Protein AF-A0A4R6PV61-F1 (afdb_monomer_lite)

Radius of gyration: 13.31 Å; chains: 1; bounding box: 29×27×39 Å

Structure (mmCIF, N/CA/C/O backbone):
data_AF-A0A4R6PV61-F1
#
_entry.id   AF-A0A4R6PV61-F1
#
loop_
_atom_site.group_PDB
_atom_site.id
_atom_site.type_symbol
_atom_site.label_atom_id
_atom_site.label_alt_id
_atom_site.label_comp_id
_atom_site.label_asym_id
_atom_site.label_entity_id
_atom_site.label_seq_id
_atom_site.pdbx_PDB_ins_code
_atom_site.Cartn_x
_atom_site.Cartn_y
_atom_site.Cartn_z
_atom_site.occupancy
_atom_site.B_iso_or_equiv
_atom_site.auth_seq_id
_atom_site.auth_comp_id
_atom_site.auth_asym_id
_atom_site.auth_atom_id
_atom_site.pdbx_PDB_model_num
ATOM 1 N N . MET A 1 1 ? -2.908 13.025 3.507 1.00 89.81 1 MET A N 1
ATOM 2 C CA . MET A 1 1 ? -2.670 11.573 3.582 1.00 89.81 1 MET A CA 1
ATOM 3 C C . MET A 1 1 ? -1.234 11.326 3.988 1.00 89.81 1 MET A C 1
ATOM 5 O O . MET A 1 1 ? -0.390 12.167 3.703 1.00 89.81 1 MET A O 1
ATOM 9 N N . VAL A 1 2 ? -0.975 10.209 4.659 1.00 94.44 2 VAL A N 1
ATOM 10 C CA . VAL A 1 2 ? 0.383 9.804 5.046 1.00 94.44 2 VAL A CA 1
ATOM 11 C C . VAL A 1 2 ? 0.932 8.848 3.996 1.00 94.44 2 VAL A C 1
ATOM 13 O O . VAL A 1 2 ? 0.252 7.895 3.616 1.00 94.44 2 VAL A O 1
ATOM 16 N N . VAL A 1 3 ? 2.148 9.096 3.530 1.00 94.69 3 VAL A N 1
ATOM 17 C CA . VAL A 1 3 ? 2.870 8.185 2.642 1.00 94.69 3 VAL A CA 1
ATOM 18 C C . VAL A 1 3 ? 4.156 7.732 3.307 1.00 94.69 3 VAL A C 1
ATOM 20 O O . VAL A 1 3 ? 4.821 8.531 3.960 1.00 94.69 3 VAL A O 1
ATOM 23 N N . LEU A 1 4 ? 4.499 6.459 3.140 1.00 92.44 4 LEU A N 1
ATOM 24 C CA . LEU A 1 4 ? 5.793 5.898 3.525 1.00 92.44 4 LEU A CA 1
ATOM 25 C C . LEU A 1 4 ? 6.371 5.165 2.320 1.00 92.44 4 LEU A C 1
ATOM 27 O O . LEU A 1 4 ? 5.677 4.393 1.656 1.00 92.44 4 LEU A O 1
ATOM 31 N N . GLY A 1 5 ? 7.646 5.417 2.057 1.00 88.12 5 GLY A N 1
ATOM 32 C CA . GLY A 1 5 ? 8.428 4.686 1.075 1.00 88.12 5 GLY A CA 1
ATOM 33 C C . GLY A 1 5 ? 9.923 4.803 1.373 1.00 88.12 5 GLY A C 1
ATOM 34 O O . GLY A 1 5 ? 10.301 5.281 2.442 1.00 88.12 5 GLY A O 1
ATOM 35 N N . PRO A 1 6 ? 10.794 4.442 0.416 1.00 82.06 6 PRO A N 1
ATOM 36 C CA . PRO A 1 6 ? 12.243 4.388 0.634 1.00 82.06 6 PRO A CA 1
ATOM 37 C C . PRO A 1 6 ? 12.882 5.714 1.078 1.00 82.06 6 PRO A C 1
ATOM 39 O O . PRO A 1 6 ? 13.936 5.716 1.700 1.00 82.06 6 PRO A O 1
ATOM 42 N N . LYS A 1 7 ? 12.248 6.853 0.768 1.00 83.94 7 LYS A N 1
ATOM 43 C CA . LYS A 1 7 ? 12.711 8.197 1.156 1.00 83.94 7 LYS A CA 1
ATOM 44 C C . LYS A 1 7 ? 12.156 8.673 2.508 1.00 83.94 7 LYS A C 1
ATOM 46 O O . LYS A 1 7 ? 12.303 9.845 2.840 1.00 83.94 7 LYS A O 1
ATOM 51 N N . GLY A 1 8 ? 11.516 7.787 3.268 1.00 88.00 8 GLY A N 1
ATOM 52 C CA . GLY A 1 8 ? 10.910 8.083 4.563 1.00 88.00 8 GLY A CA 1
ATOM 53 C C . GLY A 1 8 ? 9.403 8.329 4.501 1.00 88.00 8 GLY A C 1
ATOM 54 O O . GLY A 1 8 ? 8.752 8.129 3.469 1.00 88.00 8 GLY A O 1
ATOM 55 N N . ALA A 1 9 ? 8.851 8.727 5.649 1.00 90.44 9 ALA A N 1
ATOM 56 C CA . ALA A 1 9 ? 7.436 9.036 5.819 1.00 90.44 9 ALA A CA 1
ATOM 57 C C . ALA A 1 9 ? 7.167 10.539 5.688 1.00 90.44 9 ALA A C 1
ATOM 59 O O . ALA A 1 9 ? 7.963 11.366 6.131 1.00 90.44 9 ALA A O 1
ATOM 60 N N . GLY A 1 10 ? 6.012 10.899 5.132 1.00 92.12 10 GLY A N 1
ATOM 61 C CA . GLY A 1 10 ? 5.588 12.290 5.021 1.00 92.12 10 GLY A CA 1
ATOM 62 C C . GLY A 1 10 ? 4.078 12.443 4.904 1.00 92.12 10 GLY A C 1
ATOM 63 O O . GLY A 1 10 ? 3.374 11.558 4.415 1.00 92.12 10 GLY A O 1
ATOM 64 N N . SER A 1 11 ? 3.576 13.595 5.345 1.00 94.94 11 SER A N 1
ATOM 65 C CA . SER A 1 11 ? 2.195 14.000 5.092 1.00 94.94 11 SER A CA 1
ATOM 66 C C . SER A 1 11 ? 2.130 14.836 3.823 1.00 94.94 11 SER A C 1
ATOM 68 O O . SER A 1 11 ? 2.802 15.857 3.713 1.00 94.94 11 SER A O 1
ATOM 70 N N . ILE A 1 12 ? 1.294 14.415 2.878 1.00 94.31 12 ILE A N 1
ATOM 71 C CA . ILE A 1 12 ? 1.044 15.130 1.624 1.00 94.31 12 ILE A CA 1
ATOM 72 C C . ILE A 1 12 ? -0.456 15.254 1.368 1.00 94.31 12 ILE A C 1
ATOM 74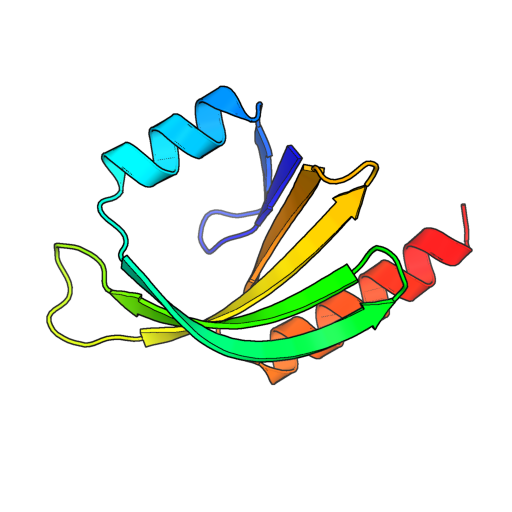 O O . ILE A 1 12 ? -1.272 14.470 1.867 1.00 94.31 12 ILE A O 1
ATOM 78 N N . THR A 1 13 ? -0.853 16.244 0.581 1.00 93.75 13 THR A N 1
ATOM 79 C CA . THR A 1 13 ? -2.240 16.361 0.118 1.00 93.75 13 THR A CA 1
ATOM 80 C C . THR A 1 13 ? -2.570 15.254 -0.895 1.00 93.75 13 THR A C 1
ATOM 82 O O . THR A 1 13 ? -1.672 14.741 -1.566 1.00 93.75 13 THR A O 1
ATOM 85 N N . PRO A 1 14 ? -3.853 14.880 -1.061 1.00 90.12 14 PRO A N 1
ATOM 86 C CA . PRO A 1 14 ? -4.254 13.945 -2.114 1.00 90.12 14 PRO A CA 1
ATOM 87 C C . PRO A 1 14 ? -3.846 14.403 -3.523 1.00 90.12 14 PRO A C 1
ATOM 89 O O . PRO A 1 14 ? -3.477 13.5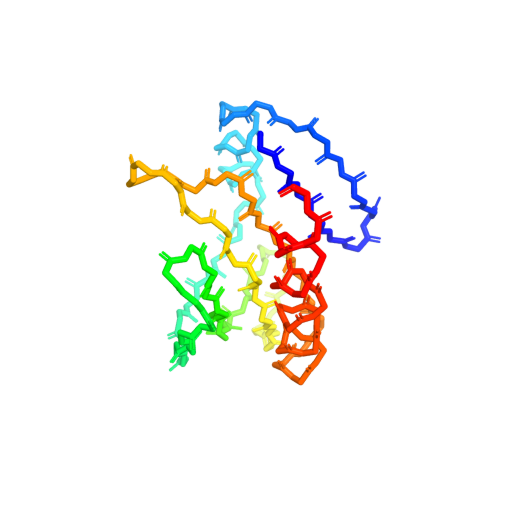73 -4.347 1.00 90.12 14 PRO A O 1
ATOM 92 N N . ALA A 1 15 ? -3.864 15.715 -3.786 1.00 92.88 15 ALA A N 1
ATOM 93 C CA . ALA A 1 15 ? -3.437 16.282 -5.064 1.00 92.88 15 ALA A CA 1
ATOM 94 C C . ALA A 1 15 ? -1.938 16.054 -5.317 1.00 92.88 15 ALA A C 1
ATOM 96 O O . ALA A 1 15 ? -1.571 15.555 -6.374 1.00 92.88 15 ALA A O 1
ATOM 97 N N . GLN A 1 16 ? -1.088 16.318 -4.318 1.00 94.19 16 GLN A N 1
ATOM 98 C CA . GLN A 1 16 ? 0.353 16.042 -4.408 1.00 94.19 16 GLN A CA 1
ATOM 99 C C . GLN A 1 16 ? 0.647 14.550 -4.600 1.00 94.19 16 GLN A C 1
ATOM 101 O O . GLN A 1 16 ? 1.583 14.193 -5.312 1.00 94.19 16 GLN A O 1
ATOM 106 N N . PHE A 1 17 ? -0.149 13.668 -3.988 1.00 91.38 17 PHE A N 1
ATOM 107 C CA . PHE A 1 17 ? -0.013 12.232 -4.215 1.00 91.38 17 PHE A CA 1
ATOM 108 C C . PHE A 1 17 ? -0.371 11.845 -5.652 1.00 91.38 17 PHE A C 1
ATOM 110 O O . PHE A 1 17 ? 0.396 11.133 -6.294 1.00 91.38 17 PHE A O 1
ATOM 117 N N . ALA A 1 18 ? -1.496 12.338 -6.178 1.00 91.25 18 ALA A N 1
ATOM 118 C CA . ALA A 1 18 ? -1.909 12.076 -7.556 1.00 91.25 18 ALA A CA 1
ATOM 119 C C . ALA A 1 18 ? -0.879 12.597 -8.572 1.00 91.25 18 ALA A C 1
ATOM 121 O O . ALA A 1 18 ? -0.516 11.882 -9.504 1.00 91.25 18 ALA A O 1
ATOM 122 N N . GLU A 1 19 ? -0.354 13.802 -8.349 1.00 94.31 19 GLU A N 1
ATOM 123 C CA . GLU A 1 19 ? 0.721 14.385 -9.154 1.00 94.31 19 GLU A CA 1
ATOM 124 C C . GLU A 1 19 ? 1.994 13.526 -9.104 1.00 94.31 19 GLU A C 1
ATOM 126 O O . GLU A 1 19 ? 2.620 13.270 -10.132 1.00 94.31 19 GLU A O 1
ATOM 131 N N . TRP A 1 20 ? 2.367 13.029 -7.919 1.00 91.06 20 TRP A N 1
ATOM 132 C CA . TRP A 1 20 ? 3.502 12.120 -7.776 1.00 91.06 20 TRP A CA 1
ATOM 133 C C . TRP A 1 20 ? 3.290 10.812 -8.546 1.00 91.06 20 TRP A C 1
ATOM 135 O O . TRP A 1 20 ? 4.203 10.396 -9.257 1.00 91.06 20 TRP A O 1
ATOM 145 N N . VAL A 1 21 ? 2.103 10.195 -8.461 1.00 90.06 21 VAL A N 1
ATOM 146 C CA . VAL A 1 21 ? 1.778 8.974 -9.219 1.00 90.06 21 VAL A CA 1
ATOM 147 C C . VAL A 1 21 ? 1.953 9.230 -10.715 1.00 90.06 21 VAL A C 1
ATOM 149 O O . VAL A 1 21 ? 2.692 8.496 -11.368 1.00 90.06 21 VAL A O 1
ATOM 152 N N . GLN A 1 22 ? 1.361 10.310 -11.233 1.00 93.00 22 GLN A N 1
ATOM 153 C CA . GLN A 1 22 ? 1.457 10.683 -12.647 1.00 93.00 22 GLN A CA 1
ATOM 154 C C . GLN A 1 22 ? 2.906 10.907 -13.090 1.00 93.00 22 GLN A C 1
ATOM 156 O O . GLN A 1 22 ? 3.335 10.345 -14.094 1.00 93.00 22 GLN A O 1
ATOM 161 N N . ARG A 1 23 ? 3.684 11.683 -12.326 1.00 94.25 23 ARG A N 1
ATOM 162 C CA . ARG A 1 23 ? 5.086 11.980 -12.653 1.00 94.25 23 ARG A CA 1
ATOM 163 C C . ARG A 1 23 ? 5.995 10.757 -12.549 1.00 94.25 23 ARG A C 1
ATOM 165 O O . ARG A 1 23 ? 6.955 10.663 -13.302 1.00 94.25 23 ARG A O 1
ATOM 172 N N . SER A 1 24 ? 5.736 9.857 -11.602 1.00 91.56 24 SER A N 1
ATOM 173 C CA . SER A 1 24 ? 6.586 8.682 -11.378 1.00 91.56 24 SER A CA 1
ATOM 174 C C . SER A 1 24 ? 6.531 7.671 -12.521 1.00 91.56 24 SER A C 1
ATOM 176 O O . SER A 1 24 ? 7.449 6.871 -12.651 1.00 91.56 24 SER A O 1
ATOM 178 N N . GLY A 1 25 ? 5.443 7.663 -13.302 1.00 93.38 25 GLY A N 1
ATOM 179 C CA . GLY A 1 25 ? 5.205 6.652 -14.333 1.00 93.38 25 GLY A CA 1
ATOM 180 C C . GLY A 1 25 ? 5.116 5.220 -13.791 1.00 93.38 25 GLY A C 1
ATOM 181 O O . GLY A 1 25 ? 5.196 4.273 -14.570 1.00 93.38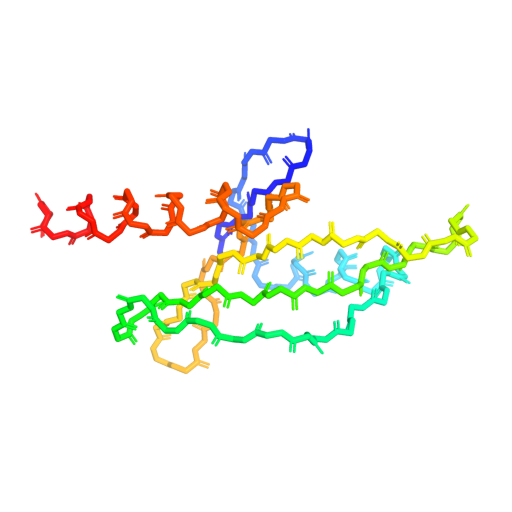 25 GLY A O 1
ATOM 182 N N . ILE A 1 26 ? 4.975 5.044 -12.470 1.00 93.44 26 ILE A N 1
ATOM 183 C CA . ILE A 1 26 ? 4.929 3.723 -11.847 1.00 93.44 26 ILE A CA 1
ATOM 184 C C . ILE A 1 26 ? 3.687 2.958 -12.310 1.00 93.44 26 ILE A C 1
ATOM 186 O O . ILE A 1 26 ? 2.563 3.457 -12.248 1.00 93.44 26 ILE A O 1
ATOM 190 N N . THR A 1 27 ? 3.887 1.711 -12.718 1.00 94.94 27 THR A N 1
ATOM 191 C CA . THR A 1 27 ? 2.814 0.744 -12.948 1.00 94.94 27 THR A CA 1
ATOM 192 C C . THR A 1 27 ? 2.736 -0.193 -11.751 1.00 94.94 27 THR A C 1
ATOM 194 O O . THR A 1 27 ? 3.753 -0.725 -11.314 1.00 94.94 27 THR A O 1
ATOM 197 N N . LEU A 1 28 ? 1.534 -0.384 -11.205 1.00 95.19 28 LEU A N 1
ATOM 198 C CA . LEU A 1 28 ? 1.275 -1.295 -10.089 1.00 95.19 28 LEU A CA 1
ATOM 199 C C . LEU A 1 28 ? 0.202 -2.299 -10.501 1.00 95.19 28 LEU A C 1
ATOM 201 O O . LEU A 1 28 ? -0.943 -1.913 -10.740 1.00 95.19 28 LEU A O 1
ATOM 205 N N . VAL A 1 29 ? 0.557 -3.581 -10.545 1.00 97.19 29 VAL A N 1
ATOM 206 C CA . VAL A 1 29 ? -0.384 -4.671 -10.827 1.00 97.19 29 VAL A CA 1
ATOM 207 C C . VAL A 1 29 ? -0.692 -5.405 -9.519 1.00 97.19 29 VAL A C 1
ATOM 209 O O . VAL A 1 29 ? 0.217 -6.007 -8.946 1.00 97.19 29 VAL A O 1
ATOM 212 N N . PRO A 1 30 ? -1.937 -5.364 -9.007 1.00 97.62 30 PRO A N 1
ATOM 213 C CA . PRO A 1 30 ? -2.290 -6.046 -7.764 1.00 97.62 30 PRO A CA 1
ATOM 214 C C . PRO A 1 30 ? -2.229 -7.570 -7.929 1.00 97.62 30 PRO A C 1
ATOM 216 O O . PRO A 1 30 ? -2.626 -8.107 -8.963 1.00 97.62 30 PRO A O 1
ATOM 219 N N . ARG A 1 31 ? -1.750 -8.266 -6.893 1.00 97.94 31 ARG A N 1
ATOM 220 C CA . ARG A 1 31 ? -1.547 -9.725 -6.870 1.00 97.94 31 ARG A CA 1
ATOM 221 C C . ARG A 1 31 ? -2.385 -10.420 -5.814 1.00 97.94 31 ARG A C 1
ATOM 223 O O . ARG A 1 31 ? -3.081 -11.380 -6.128 1.00 97.94 31 ARG A O 1
ATOM 230 N N . SER A 1 32 ? -2.325 -9.927 -4.584 1.00 97.69 32 SER A N 1
ATOM 231 C CA . SER A 1 32 ? -3.096 -10.456 -3.464 1.00 97.69 32 SER A CA 1
ATOM 232 C C . SER A 1 32 ? -3.585 -9.316 -2.572 1.00 97.69 32 SER A C 1
ATOM 234 O O . SER A 1 32 ? -2.998 -8.231 -2.535 1.00 97.69 32 SER A O 1
ATOM 236 N N . TRP A 1 33 ? -4.711 -9.549 -1.898 1.00 96.88 33 TRP A N 1
ATOM 237 C CA . TRP A 1 33 ? -5.362 -8.582 -1.022 1.00 96.88 33 TRP A CA 1
ATOM 238 C C . TRP A 1 33 ? -5.613 -9.214 0.340 1.00 96.88 33 TRP A C 1
ATOM 240 O O . TRP A 1 33 ? -6.214 -10.283 0.428 1.00 96.88 33 TRP A O 1
ATOM 250 N N . HIS A 1 34 ? -5.223 -8.510 1.399 1.00 98.00 34 HIS A N 1
ATOM 251 C CA . HIS A 1 34 ? -5.335 -8.973 2.778 1.00 98.00 34 HIS A CA 1
ATOM 252 C C . HIS A 1 34 ? -6.057 -7.911 3.601 1.00 98.00 34 HIS A C 1
ATOM 254 O O . HIS A 1 34 ? -5.528 -6.827 3.853 1.00 98.00 34 HIS A O 1
ATOM 260 N N . ALA A 1 35 ? -7.296 -8.192 4.001 1.00 97.12 35 ALA A N 1
ATOM 261 C CA . ALA A 1 35 ? -8.029 -7.311 4.903 1.00 97.12 35 ALA A CA 1
ATOM 262 C C . ALA A 1 35 ? -7.489 -7.473 6.332 1.00 97.12 35 ALA A C 1
ATOM 264 O O . ALA A 1 35 ? -7.489 -8.577 6.870 1.00 97.12 35 ALA A O 1
ATOM 265 N N . VAL A 1 36 ? -7.050 -6.375 6.952 1.00 96.75 36 VAL A N 1
ATOM 266 C CA . VAL A 1 36 ? -6.483 -6.381 8.315 1.00 96.75 36 VAL A CA 1
ATOM 267 C C . VAL A 1 36 ? -7.483 -5.834 9.334 1.00 96.75 36 VAL A C 1
ATOM 269 O O . VAL A 1 36 ? -7.539 -6.296 10.475 1.00 96.75 36 VAL A O 1
ATOM 272 N N . SER A 1 37 ? -8.287 -4.847 8.935 1.00 95.19 37 SER A N 1
ATOM 273 C CA . SER A 1 37 ? -9.405 -4.314 9.718 1.00 95.19 37 SER A CA 1
ATOM 274 C C . SER A 1 37 ? -10.425 -3.625 8.804 1.00 95.19 37 SER A C 1
ATOM 276 O O . SER A 1 37 ? -10.233 -3.542 7.593 1.00 95.19 37 SER A O 1
ATOM 278 N N . LYS A 1 38 ? -11.482 -3.039 9.384 1.00 93.81 38 LYS A N 1
ATOM 279 C CA . LYS A 1 38 ? -12.444 -2.194 8.648 1.00 93.81 38 LYS A CA 1
ATOM 280 C C . LYS A 1 38 ? -11.806 -1.015 7.897 1.00 93.81 38 LYS A C 1
ATOM 282 O O . LYS A 1 38 ? -12.420 -0.478 6.980 1.00 93.81 38 LYS A O 1
ATOM 287 N N . HIS A 1 39 ? -10.619 -0.575 8.316 1.00 95.38 39 HIS A N 1
ATOM 288 C CA . HIS A 1 39 ? -9.940 0.594 7.757 1.00 95.38 39 HIS A CA 1
ATOM 289 C C . HIS A 1 39 ? -8.576 0.271 7.159 1.00 95.38 39 HIS A C 1
ATOM 291 O O . HIS A 1 39 ? -8.018 1.149 6.513 1.00 95.38 39 HIS A O 1
ATOM 297 N N . LEU A 1 40 ? -8.029 -0.927 7.378 1.00 97.44 40 LEU A N 1
ATOM 298 C CA . LEU A 1 40 ? -6.684 -1.300 6.945 1.00 97.44 40 LEU A CA 1
ATOM 299 C C . LEU A 1 40 ? -6.727 -2.516 6.025 1.00 97.44 40 LEU A C 1
ATOM 301 O O . LEU A 1 40 ? -7.336 -3.536 6.354 1.00 97.44 40 LEU A O 1
ATOM 305 N N . ALA A 1 41 ? -6.023 -2.415 4.906 1.00 97.88 41 ALA A N 1
ATOM 306 C CA . ALA A 1 41 ? -5.780 -3.521 3.995 1.00 97.88 41 ALA A CA 1
ATOM 307 C C . ALA A 1 41 ? -4.331 -3.496 3.510 1.00 97.88 41 ALA A C 1
ATOM 309 O O . ALA A 1 41 ? -3.743 -2.425 3.362 1.00 97.88 41 ALA A O 1
ATOM 310 N N . VAL A 1 42 ? -3.778 -4.670 3.233 1.00 98.62 42 VAL A N 1
ATOM 311 C CA . VAL A 1 42 ? -2.484 -4.830 2.570 1.00 98.62 42 VAL A CA 1
ATOM 312 C C . VAL A 1 42 ? -2.724 -5.348 1.164 1.00 98.62 42 VAL A C 1
ATOM 314 O O . VAL A 1 42 ? -3.474 -6.304 0.968 1.00 98.62 42 VAL A O 1
ATOM 317 N N . VAL A 1 43 ? -2.092 -4.709 0.184 1.00 98.56 43 VAL A N 1
ATOM 318 C CA . VAL A 1 43 ? -2.138 -5.142 -1.213 1.00 98.56 43 VAL A CA 1
ATOM 319 C C . VAL A 1 43 ? -0.729 -5.448 -1.667 1.00 98.56 43 VAL A C 1
ATOM 321 O O . VAL A 1 43 ? 0.128 -4.566 -1.678 1.00 98.56 43 VAL A O 1
ATOM 324 N N . GLU A 1 44 ? -0.507 -6.694 -2.054 1.00 98.62 44 GLU A N 1
ATOM 325 C CA . GLU A 1 44 ? 0.718 -7.128 -2.707 1.00 98.62 44 GLU A CA 1
ATOM 326 C C . GLU A 1 44 ? 0.650 -6.773 -4.197 1.00 98.62 44 GLU A C 1
ATOM 328 O O . GLU A 1 44 ? -0.391 -6.951 -4.839 1.00 98.62 44 GLU A O 1
ATOM 333 N N . GLN A 1 45 ? 1.730 -6.225 -4.747 1.00 98.38 45 GLN A N 1
ATOM 334 C CA . GLN A 1 45 ? 1.749 -5.613 -6.072 1.00 98.38 45 GLN A CA 1
ATOM 335 C C . GLN A 1 45 ? 3.054 -5.947 -6.798 1.00 98.38 45 GLN A C 1
ATOM 337 O O . GLN A 1 45 ? 4.129 -5.888 -6.205 1.00 98.38 45 GLN A O 1
ATOM 342 N N . ASP A 1 46 ? 2.967 -6.233 -8.096 1.00 97.69 46 ASP A N 1
ATOM 343 C CA . ASP A 1 46 ? 4.121 -6.133 -8.991 1.00 97.69 46 ASP A CA 1
ATOM 344 C C . ASP A 1 46 ? 4.269 -4.656 -9.387 1.00 97.69 46 ASP A C 1
ATOM 346 O O . ASP A 1 46 ? 3.349 -4.067 -9.964 1.00 97.69 46 ASP A O 1
ATOM 350 N N . ALA A 1 47 ? 5.397 -4.046 -9.030 1.00 95.56 47 ALA A N 1
ATOM 351 C CA . ALA A 1 47 ? 5.692 -2.643 -9.273 1.00 95.56 47 ALA A CA 1
ATOM 352 C C . ALA A 1 47 ? 6.775 -2.480 -10.341 1.00 95.56 47 ALA A C 1
ATOM 354 O O . ALA A 1 47 ? 7.882 -2.994 -10.199 1.00 95.56 47 ALA A O 1
ATOM 355 N N . THR A 1 48 ? 6.473 -1.718 -11.388 1.00 95.62 48 THR A N 1
ATOM 356 C CA . THR A 1 48 ? 7.410 -1.419 -12.476 1.00 95.62 48 THR A CA 1
ATOM 357 C C . THR A 1 48 ? 7.567 0.087 -12.608 1.00 95.62 48 THR A C 1
ATOM 359 O O . THR A 1 48 ? 6.580 0.814 -12.721 1.00 95.62 48 THR A O 1
ATOM 362 N N . TRP A 1 49 ? 8.813 0.551 -12.593 1.00 91.62 49 TRP A N 1
ATOM 363 C CA . TRP A 1 49 ? 9.172 1.943 -12.855 1.00 91.62 49 TRP A CA 1
ATOM 364 C C . TRP A 1 49 ? 9.635 2.101 -14.304 1.00 91.62 49 TRP A C 1
ATOM 366 O O . TRP A 1 49 ? 10.162 1.133 -14.852 1.00 91.62 49 TRP A O 1
ATOM 376 N N . PRO A 1 50 ? 9.479 3.286 -14.922 1.00 92.31 50 PRO A N 1
ATOM 377 C CA . PRO A 1 50 ? 9.898 3.522 -16.306 1.00 92.31 50 PRO A CA 1
ATOM 378 C C . PRO A 1 50 ? 11.358 3.144 -16.598 1.00 92.31 50 PRO A C 1
ATOM 380 O O . PRO A 1 50 ? 11.674 2.678 -17.687 1.00 92.31 50 PRO A O 1
ATOM 383 N N . GLU A 1 51 ? 12.241 3.333 -15.621 1.00 89.75 51 GLU A N 1
ATOM 384 C CA . GLU A 1 51 ? 13.669 3.027 -15.695 1.00 89.75 51 GLU A CA 1
ATOM 385 C C . GLU A 1 51 ? 14.034 1.573 -15.339 1.00 89.75 51 GLU A C 1
ATOM 387 O O . GLU A 1 51 ? 15.200 1.200 -15.457 1.00 89.75 51 GLU A O 1
ATOM 392 N N . SER A 1 52 ? 13.073 0.747 -14.906 1.00 87.88 52 SER A N 1
ATOM 393 C CA . SER A 1 52 ? 13.306 -0.653 -14.526 1.00 87.88 52 SER A CA 1
ATOM 394 C C . SER A 1 52 ? 12.800 -1.611 -15.599 1.00 87.88 52 SER A C 1
ATOM 396 O O . SER A 1 52 ? 11.661 -1.512 -16.051 1.00 87.88 52 SER A O 1
ATOM 398 N N . THR A 1 53 ? 13.618 -2.598 -15.961 1.00 79.38 53 THR A N 1
ATOM 399 C CA . THR A 1 53 ? 13.223 -3.663 -16.895 1.00 79.38 53 THR A CA 1
ATOM 400 C C . THR A 1 53 ? 12.445 -4.792 -16.225 1.00 79.38 53 THR A C 1
ATOM 402 O O . THR A 1 53 ? 11.721 -5.511 -16.908 1.00 79.38 53 THR A O 1
ATOM 405 N N . GLU A 1 54 ? 12.560 -4.948 -14.904 1.00 91.88 54 GLU A N 1
ATOM 406 C CA . GLU A 1 54 ? 11.914 -6.032 -14.162 1.00 91.88 54 GLU A CA 1
ATOM 407 C C . GLU A 1 54 ? 10.918 -5.493 -13.123 1.00 91.88 54 GLU A C 1
ATOM 409 O O . GLU A 1 54 ? 11.229 -4.527 -12.409 1.00 91.88 54 GLU A O 1
ATOM 414 N N . PRO A 1 55 ? 9.711 -6.087 -13.022 1.00 94.62 55 PRO A N 1
ATOM 415 C CA . PRO A 1 55 ? 8.796 -5.802 -11.928 1.00 94.62 55 PRO A CA 1
ATOM 416 C C . PRO A 1 55 ? 9.387 -6.238 -10.586 1.00 94.62 55 PRO A C 1
ATOM 418 O O . PRO A 1 55 ? 9.850 -7.366 -10.430 1.00 94.62 55 PRO A O 1
ATOM 421 N N . MET A 1 56 ? 9.303 -5.360 -9.592 1.00 95.25 56 MET A N 1
ATOM 422 C CA . MET A 1 56 ? 9.636 -5.669 -8.208 1.00 95.25 56 MET A CA 1
ATOM 423 C C . MET A 1 56 ? 8.367 -6.026 -7.446 1.00 95.25 56 MET A C 1
ATOM 425 O O . MET A 1 56 ? 7.390 -5.274 -7.464 1.00 95.25 56 MET A O 1
ATOM 429 N N . ARG A 1 57 ? 8.388 -7.154 -6.737 1.00 97.38 57 ARG A N 1
ATOM 430 C CA . ARG A 1 57 ? 7.312 -7.507 -5.817 1.00 97.38 57 ARG A CA 1
ATOM 431 C C . ARG A 1 57 ? 7.401 -6.628 -4.572 1.00 97.38 57 ARG A C 1
ATOM 433 O O . ARG A 1 57 ? 8.443 -6.594 -3.936 1.00 97.38 57 ARG A O 1
ATOM 440 N N . VAL A 1 58 ? 6.320 -5.927 -4.246 1.00 97.19 58 VAL A N 1
ATOM 441 C CA . VAL A 1 58 ? 6.192 -5.070 -3.056 1.00 97.19 58 VAL A CA 1
ATOM 442 C C . VAL A 1 58 ? 4.829 -5.281 -2.407 1.00 97.19 58 VAL A C 1
ATOM 444 O O . VAL A 1 58 ? 3.933 -5.879 -3.008 1.00 97.19 58 VAL A O 1
ATOM 447 N N . ALA A 1 59 ? 4.620 -4.727 -1.216 1.00 98.31 59 ALA A N 1
ATOM 448 C CA . ALA A 1 59 ? 3.285 -4.631 -0.638 1.00 98.31 59 ALA A CA 1
ATOM 449 C C . ALA A 1 59 ? 3.029 -3.248 -0.039 1.00 98.31 59 ALA A C 1
ATOM 451 O O . ALA A 1 59 ? 3.927 -2.600 0.493 1.00 98.31 59 ALA A O 1
ATOM 452 N N . THR A 1 60 ? 1.790 -2.773 -0.140 1.00 98.25 60 THR A N 1
ATOM 453 C CA . THR A 1 60 ? 1.390 -1.464 0.383 1.00 98.25 60 THR A CA 1
ATOM 454 C C . THR A 1 60 ? 0.271 -1.627 1.403 1.00 98.25 60 THR A C 1
ATOM 456 O O . THR A 1 60 ? -0.780 -2.191 1.095 1.00 98.25 60 THR A O 1
ATOM 459 N N . VAL A 1 61 ? 0.477 -1.086 2.606 1.00 98.44 61 VAL A N 1
ATOM 460 C CA . VAL A 1 61 ? -0.579 -0.908 3.606 1.00 98.44 61 VAL A CA 1
ATOM 461 C C . VAL A 1 61 ? -1.399 0.318 3.226 1.00 98.44 61 VAL A C 1
ATOM 463 O O . VAL A 1 61 ? -0.879 1.434 3.159 1.00 98.44 61 VAL A O 1
ATOM 466 N N . PHE A 1 62 ? -2.693 0.130 3.011 1.00 97.38 62 PHE A N 1
ATOM 467 C CA . PHE A 1 62 ? -3.641 1.207 2.780 1.00 97.38 62 PHE A CA 1
ATOM 468 C C . PHE A 1 62 ? -4.537 1.394 3.992 1.00 97.38 62 PHE A C 1
ATOM 470 O O . PHE A 1 62 ? -5.159 0.445 4.472 1.00 97.38 62 PHE A O 1
ATOM 477 N N . ARG A 1 63 ? -4.661 2.648 4.436 1.00 96.50 63 ARG A N 1
ATOM 478 C CA . ARG A 1 63 ? -5.736 3.059 5.340 1.00 96.50 63 ARG A CA 1
ATOM 479 C C . ARG A 1 63 ? -6.825 3.762 4.552 1.00 96.50 63 ARG A C 1
ATOM 481 O O . ARG A 1 63 ? -6.516 4.710 3.828 1.00 96.50 63 ARG A O 1
ATOM 488 N N 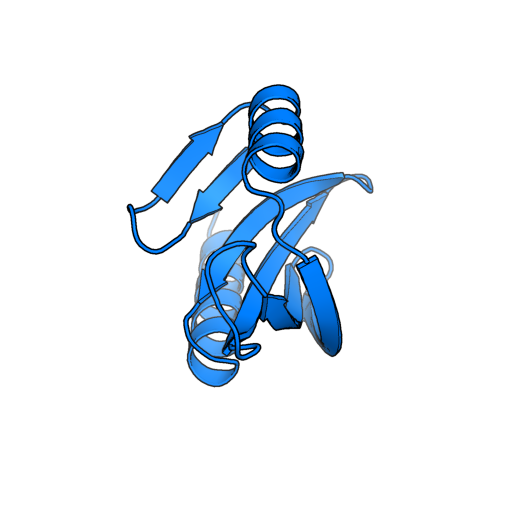. ALA A 1 64 ? -8.078 3.356 4.732 1.00 95.06 64 ALA A N 1
ATOM 489 C CA . ALA A 1 64 ? -9.235 3.990 4.116 1.00 95.06 64 ALA A CA 1
ATOM 490 C C . ALA A 1 64 ? -10.301 4.396 5.146 1.00 95.06 64 ALA A C 1
ATOM 492 O O . ALA A 1 64 ? -10.723 3.601 5.988 1.00 95.06 64 ALA A O 1
ATOM 493 N N . THR A 1 65 ? -10.785 5.632 5.020 1.00 92.19 65 THR A N 1
ATOM 494 C CA . THR A 1 65 ? -11.876 6.191 5.828 1.00 92.19 65 THR A CA 1
ATOM 495 C C . THR A 1 65 ? -12.843 6.927 4.907 1.00 92.19 65 THR A C 1
ATOM 497 O O . THR A 1 65 ? -12.416 7.705 4.056 1.00 92.19 65 THR A O 1
ATOM 500 N N . GLY A 1 66 ? -14.150 6.684 5.052 1.00 90.62 66 GLY A N 1
ATOM 501 C CA . GLY A 1 66 ? -15.171 7.355 4.234 1.00 90.62 66 GLY A CA 1
ATOM 502 C C . GLY A 1 66 ? -14.992 7.133 2.727 1.00 90.62 66 GLY A C 1
ATOM 503 O O . GLY A 1 66 ? -15.151 8.066 1.946 1.00 90.62 66 GLY A O 1
ATOM 504 N N . GLY A 1 67 ? -14.569 5.928 2.326 1.00 90.31 67 GLY A N 1
ATOM 505 C CA . GLY A 1 67 ? -14.317 5.577 0.923 1.00 90.31 67 GLY A CA 1
ATOM 506 C C . GLY A 1 67 ? -13.065 6.215 0.310 1.00 90.31 67 GLY A C 1
ATOM 507 O O . GLY A 1 67 ? -12.851 6.090 -0.892 1.00 90.31 67 GLY A O 1
ATOM 508 N N . LYS A 1 68 ? -12.229 6.897 1.104 1.00 92.50 68 LYS A N 1
ATOM 509 C CA . LYS A 1 68 ? -11.008 7.561 0.631 1.00 92.50 68 LYS A CA 1
ATOM 510 C C . LYS A 1 68 ? -9.777 6.964 1.290 1.00 92.50 68 LYS A C 1
ATOM 512 O O . LYS A 1 68 ? -9.758 6.758 2.502 1.00 92.50 68 LYS A O 1
ATOM 517 N N . VAL A 1 69 ? -8.727 6.752 0.500 1.00 93.88 69 VAL A N 1
ATOM 518 C CA . VAL A 1 69 ? -7.406 6.384 1.020 1.00 93.88 69 VAL A CA 1
ATOM 519 C C . VAL A 1 69 ? -6.818 7.578 1.773 1.00 93.88 69 VAL A C 1
ATOM 521 O O . VAL A 1 69 ? -6.671 8.671 1.226 1.00 93.88 69 VAL A O 1
ATOM 524 N N . THR A 1 70 ? -6.477 7.369 3.041 1.00 94.75 70 THR A N 1
ATOM 525 C CA . 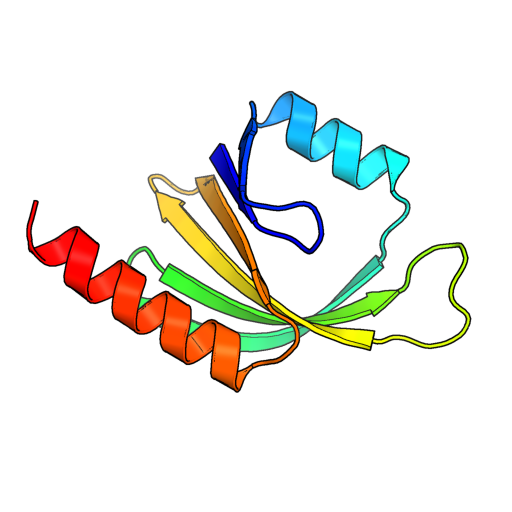THR A 1 70 ? -5.875 8.371 3.930 1.00 94.75 70 THR A CA 1
ATOM 526 C C . THR A 1 70 ? -4.413 8.072 4.248 1.00 94.75 70 THR A C 1
ATOM 528 O O . THR A 1 70 ? -3.708 8.978 4.696 1.00 94.75 70 THR A O 1
ATOM 531 N N . ALA A 1 71 ? -3.946 6.842 4.010 1.00 96.00 71 ALA A N 1
ATOM 532 C CA . ALA A 1 71 ? -2.532 6.486 4.071 1.00 96.00 71 ALA A CA 1
ATOM 533 C C . ALA A 1 71 ? -2.170 5.396 3.051 1.00 96.00 71 ALA A C 1
ATOM 535 O O . ALA A 1 71 ? -2.999 4.529 2.775 1.00 96.00 71 ALA A O 1
ATOM 536 N N . ALA A 1 72 ? -0.942 5.447 2.535 1.00 96.56 72 ALA A N 1
ATOM 537 C CA . ALA A 1 72 ? -0.342 4.435 1.668 1.00 96.56 72 ALA A CA 1
ATOM 538 C C . ALA A 1 72 ? 1.122 4.216 2.089 1.00 96.56 72 ALA A C 1
ATOM 540 O O . ALA A 1 72 ? 1.977 5.070 1.846 1.00 96.56 72 ALA A O 1
ATOM 541 N N . LEU A 1 73 ? 1.399 3.100 2.762 1.00 96.94 73 LEU A N 1
ATOM 542 C CA . LEU A 1 73 ? 2.702 2.791 3.353 1.00 96.94 73 LEU A CA 1
ATOM 543 C C . LEU A 1 73 ? 3.304 1.589 2.626 1.00 96.94 73 LEU A C 1
ATOM 545 O O . LEU A 1 73 ? 2.857 0.460 2.824 1.00 96.94 73 LEU A O 1
ATOM 549 N N . ARG A 1 74 ? 4.256 1.834 1.724 1.00 96.31 74 ARG A N 1
ATOM 550 C CA . ARG A 1 74 ? 4.854 0.778 0.903 1.00 96.31 74 ARG A CA 1
ATOM 551 C C . ARG A 1 74 ? 6.038 0.147 1.616 1.00 96.31 74 ARG A C 1
ATOM 553 O O . ARG A 1 74 ? 6.963 0.854 2.009 1.00 96.31 74 ARG A O 1
ATOM 560 N N . MET A 1 75 ? 6.014 -1.175 1.689 1.00 97.12 75 MET A N 1
ATOM 561 C CA . MET A 1 75 ? 7.056 -2.016 2.255 1.00 97.12 75 MET A CA 1
ATOM 562 C C . MET A 1 75 ? 7.722 -2.865 1.162 1.00 97.12 75 MET A C 1
ATOM 564 O O . MET A 1 75 ? 7.120 -3.071 0.099 1.00 97.12 75 MET A O 1
ATOM 568 N N . PRO A 1 76 ? 8.957 -3.343 1.400 1.00 95.62 76 PRO A N 1
ATOM 569 C CA . PRO A 1 76 ? 9.688 -4.166 0.437 1.00 95.62 76 PRO A CA 1
ATOM 570 C C . PRO A 1 76 ? 8.983 -5.478 0.082 1.00 95.62 76 PRO A C 1
ATOM 572 O O . PRO A 1 76 ? 9.115 -5.938 -1.043 1.00 95.62 76 PRO A O 1
ATOM 575 N N . ASP A 1 77 ? 8.210 -6.052 1.005 1.00 96.69 77 ASP A N 1
ATOM 576 C CA . ASP A 1 77 ? 7.545 -7.344 0.836 1.00 96.69 77 ASP A CA 1
ATOM 577 C C . ASP A 1 77 ? 6.233 -7.431 1.639 1.00 96.69 77 ASP A C 1
ATOM 579 O O . ASP A 1 77 ? 5.845 -6.502 2.360 1.00 96.69 77 ASP A O 1
ATOM 583 N N . LEU A 1 78 ? 5.517 -8.545 1.448 1.00 98.38 78 LEU A N 1
ATOM 584 C CA . LEU A 1 78 ? 4.221 -8.808 2.069 1.00 98.38 78 LEU A CA 1
ATOM 585 C C . LEU A 1 78 ? 4.317 -8.963 3.590 1.00 98.38 78 LEU A C 1
ATOM 587 O O . LEU A 1 78 ? 3.470 -8.414 4.295 1.00 98.38 78 LEU A O 1
ATOM 591 N N . ASP A 1 79 ? 5.331 -9.665 4.090 1.00 98.19 79 ASP A N 1
ATOM 592 C CA . ASP A 1 79 ? 5.471 -9.957 5.517 1.00 98.19 79 ASP A CA 1
ATOM 593 C C . ASP A 1 79 ? 5.688 -8.664 6.310 1.00 98.19 79 ASP A C 1
ATOM 595 O O . ASP A 1 79 ? 4.951 -8.384 7.260 1.00 98.19 79 ASP A O 1
ATOM 599 N N . ALA A 1 80 ? 6.595 -7.801 5.844 1.00 97.88 80 ALA A N 1
ATOM 600 C CA . ALA A 1 80 ? 6.841 -6.493 6.440 1.00 97.88 80 ALA A CA 1
ATOM 601 C C . ALA A 1 80 ? 5.598 -5.584 6.390 1.00 97.88 80 ALA A C 1
ATOM 603 O O . ALA A 1 80 ? 5.343 -4.805 7.313 1.00 97.88 80 ALA A O 1
ATOM 604 N N . ALA A 1 81 ? 4.796 -5.666 5.322 1.00 98.31 81 ALA A N 1
ATOM 605 C CA . ALA A 1 81 ? 3.547 -4.912 5.228 1.00 98.31 81 ALA A CA 1
ATOM 606 C C . ALA A 1 81 ? 2.469 -5.425 6.192 1.00 98.31 81 ALA A C 1
ATOM 608 O O . ALA A 1 81 ? 1.763 -4.614 6.794 1.00 98.31 81 ALA A O 1
ATOM 609 N N . LEU A 1 82 ? 2.330 -6.744 6.350 1.00 98.56 82 LEU A N 1
ATOM 610 C CA . LEU A 1 82 ? 1.382 -7.343 7.290 1.00 98.56 82 LEU A CA 1
ATOM 611 C C . LEU A 1 82 ? 1.751 -7.009 8.736 1.00 98.56 82 LEU A C 1
ATOM 613 O O . LEU A 1 82 ? 0.882 -6.581 9.498 1.00 98.56 82 LEU A O 1
ATOM 617 N N . GLU A 1 83 ? 3.032 -7.111 9.093 1.00 98.25 83 GLU A N 1
ATOM 618 C CA . GLU A 1 83 ? 3.534 -6.712 10.410 1.00 98.25 83 GLU A CA 1
ATOM 619 C C . GLU A 1 83 ? 3.206 -5.241 10.707 1.00 98.25 83 GLU A C 1
ATOM 621 O O . GLU A 1 83 ? 2.565 -4.930 11.717 1.00 98.25 83 GLU A O 1
ATOM 626 N N . LEU A 1 84 ? 3.541 -4.331 9.784 1.00 97.50 84 LEU A N 1
ATOM 627 C CA . LEU A 1 84 ? 3.242 -2.907 9.940 1.00 97.50 84 LEU A CA 1
ATOM 628 C C . LEU A 1 84 ? 1.735 -2.642 10.056 1.00 97.50 84 LEU A C 1
ATOM 630 O O . LEU A 1 84 ? 1.311 -1.799 10.851 1.00 97.50 84 LEU A O 1
ATOM 634 N N . ALA A 1 85 ? 0.910 -3.344 9.279 1.00 97.69 85 ALA A N 1
ATOM 635 C CA . ALA A 1 85 ? -0.538 -3.190 9.328 1.00 97.69 85 ALA A CA 1
ATOM 636 C C . ALA A 1 85 ? -1.121 -3.646 10.674 1.00 97.69 85 ALA A C 1
ATOM 638 O O . ALA A 1 85 ? -2.045 -3.005 11.182 1.00 97.69 85 ALA A O 1
ATOM 639 N N . HIS A 1 86 ? -0.573 -4.706 11.275 1.00 97.12 86 HIS A N 1
ATOM 640 C CA . HIS A 1 86 ? -0.944 -5.134 12.621 1.00 97.12 86 HIS A CA 1
ATOM 641 C C . HIS A 1 86 ? -0.538 -4.103 13.673 1.00 97.12 86 HIS A C 1
ATOM 643 O O . HIS A 1 86 ? -1.388 -3.711 14.468 1.00 97.12 86 HIS A O 1
ATOM 649 N N . ILE A 1 87 ? 0.687 -3.574 13.620 1.00 95.81 87 ILE A N 1
ATOM 650 C CA . ILE A 1 87 ? 1.131 -2.501 14.526 1.00 95.81 87 ILE A CA 1
ATOM 651 C C . ILE A 1 87 ? 0.204 -1.283 14.415 1.00 95.81 87 ILE A C 1
ATOM 653 O O . ILE A 1 87 ? -0.305 -0.785 15.418 1.00 95.81 87 ILE A O 1
ATOM 657 N N . CYS A 1 88 ? -0.091 -0.842 13.190 1.00 94.56 88 CYS A N 1
ATOM 658 C CA . CYS A 1 88 ? -0.997 0.278 12.932 1.00 94.56 88 CYS A CA 1
ATOM 659 C C . CYS A 1 88 ? -2.413 0.030 13.475 1.00 94.56 88 CYS A C 1
ATOM 661 O O . CYS A 1 88 ? -3.072 0.970 13.920 1.00 94.56 88 CYS A O 1
ATOM 663 N N . ARG A 1 89 ? -2.902 -1.217 13.425 1.00 94.69 89 ARG A N 1
ATOM 664 C CA . ARG A 1 89 ? -4.203 -1.597 13.988 1.00 94.69 89 ARG A CA 1
ATOM 665 C C . ARG A 1 89 ? -4.205 -1.463 15.508 1.00 94.69 89 ARG A C 1
ATOM 667 O O . ARG A 1 89 ? -5.140 -0.869 16.033 1.00 94.69 89 ARG A O 1
ATOM 674 N N . GLU A 1 90 ? -3.189 -1.998 16.181 1.00 94.31 90 GLU A N 1
ATOM 675 C CA . GLU A 1 90 ? -3.097 -1.945 17.644 1.00 94.31 90 GLU A CA 1
ATOM 676 C C . GLU A 1 90 ? -2.954 -0.501 18.141 1.00 94.31 90 GLU A C 1
ATOM 678 O O . GLU A 1 90 ? -3.676 -0.090 19.044 1.00 94.31 90 GLU A O 1
ATOM 683 N N . MET A 1 91 ? -2.115 0.311 17.489 1.00 91.44 91 MET A N 1
ATOM 684 C CA . MET A 1 91 ? -1.945 1.726 17.847 1.00 91.44 91 MET A CA 1
ATOM 685 C C . MET A 1 91 ? -3.232 2.545 17.675 1.00 91.44 91 MET A C 1
ATOM 687 O O . MET A 1 91 ? -3.525 3.417 18.486 1.00 91.44 91 MET A O 1
ATOM 691 N N . ALA A 1 92 ? -4.026 2.256 16.641 1.00 84.81 92 ALA A N 1
ATOM 692 C CA . ALA A 1 92 ? -5.303 2.933 16.416 1.00 84.81 92 ALA A CA 1
ATOM 693 C C . ALA A 1 92 ? -6.413 2.493 17.389 1.00 84.81 92 ALA A C 1
ATOM 695 O O . ALA A 1 92 ? -7.457 3.137 17.435 1.00 84.81 92 ALA A O 1
ATOM 696 N N . ALA A 1 93 ? -6.232 1.385 18.115 1.00 73.19 93 ALA A N 1
ATOM 697 C CA . ALA A 1 93 ? -7.165 0.931 19.145 1.00 73.19 93 ALA A CA 1
ATOM 698 C C . ALA A 1 93 ? -6.899 1.582 20.514 1.00 73.19 93 ALA A C 1
ATOM 700 O O . ALA A 1 93 ? -7.752 1.507 21.396 1.00 73.19 93 ALA A O 1
ATOM 701 N N . SER A 1 94 ? -5.727 2.198 20.689 1.00 65.56 94 SER A N 1
ATOM 702 C CA . SER A 1 94 ? -5.279 2.822 21.939 1.00 65.56 94 SER A CA 1
ATOM 703 C C . SER A 1 94 ? -5.480 4.344 22.016 1.00 65.56 94 SER A C 1
ATOM 705 O O . SER A 1 94 ? -5.017 4.951 22.980 1.00 65.56 94 SER A O 1
ATOM 707 N N . GLU A 1 95 ? -6.151 4.953 21.033 1.00 49.34 95 GLU A N 1
ATOM 708 C CA . GLU A 1 95 ? -6.483 6.392 20.982 1.00 49.34 95 GLU A CA 1
ATOM 709 C C . GLU A 1 95 ? -7.985 6.664 21.134 1.00 49.34 95 GLU A C 1
ATOM 711 O O . GLU A 1 95 ? -8.800 5.864 20.614 1.00 49.34 95 GLU A O 1
#

Secondary structure (DSSP, 8-state):
-EEEETTEEEE--HHHHHHHHHHHT-EEEEEEEEE-SSSEEEEEEEEE-TT-SSPEEEEEEEEEETTEEEEEEEESSHHHHHHHHHHHHHHHH--

Sequence (95 aa):
M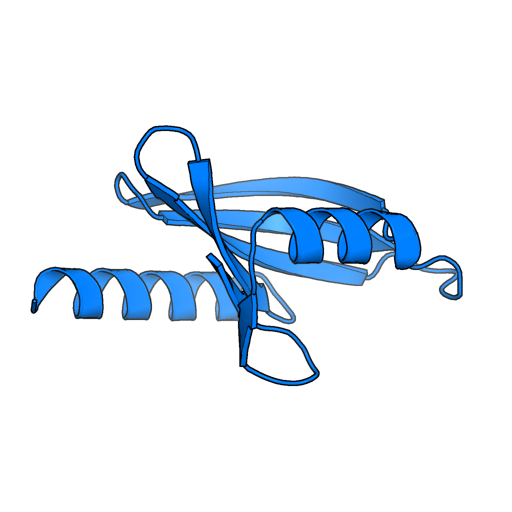VVLGPKGAGSITPAQFAEWVQRSGITLVPRSWHAVSKHLAVVEQDATWPESTEPMRVATVFRATGGKVTAALRMPDLDAALELAHICREMAASE

Organism: Nocardia ignorata (NCBI:txid145285)

Foldseek 3Di:
DWEADPVGIDDDDPVVVVVCCVVFQKDWAWDDKADPDPFKIKTWTQIDTPPDPGTQIWIWIFGDDPNDTPYTYIDNHDVVNNVVRNVVVVVVVVD

pLDDT: mean 93.35, std 6.91, range [49.34, 98.62]